Protein AF-A0A438CBT7-F1 (afdb_monomer)

Sequence (106 aa):
MPSNFAIGDVLGQRECGKPYVIYYASKTLNEVQRNYTTIEKELLAIVFAINKFRAYLVGSFIVVFTDHSALKYLLTKQDAKARLIRWILLVQEFNLQIKDKKEWRM

Mean predicted aligned error: 7.24 Å

Organism: Vitis vinifera (NCBI:txid29760)

pLDDT: mean 78.65, std 9.49, range [38.59, 88.5]

Structure (mmCIF, N/CA/C/O backbone):
data_AF-A0A438CBT7-F1
#
_entry.id   AF-A0A438CBT7-F1
#
loop_
_atom_site.group_PDB
_atom_site.id
_atom_site.type_symbol
_atom_site.label_atom_id
_atom_site.label_alt_id
_atom_site.label_comp_id
_atom_site.label_asym_id
_atom_site.label_entity_id
_atom_site.label_seq_id
_atom_site.pdbx_PDB_ins_code
_atom_site.Cartn_x
_atom_site.Cartn_y
_atom_site.Cartn_z
_atom_site.occupancy
_atom_site.B_iso_or_equiv
_atom_site.auth_seq_id
_atom_site.auth_comp_id
_atom_site.auth_asym_id
_atom_site.auth_atom_id
_atom_site.pdbx_PDB_model_num
ATOM 1 N N . MET A 1 1 ? 9.142 -10.007 3.584 1.00 38.59 1 MET A N 1
ATOM 2 C CA . MET A 1 1 ? 9.684 -9.758 2.229 1.00 38.59 1 MET A CA 1
ATOM 3 C C . MET A 1 1 ? 8.615 -10.064 1.194 1.00 38.59 1 MET A C 1
ATOM 5 O O . MET A 1 1 ? 8.049 -11.153 1.267 1.00 38.59 1 MET A O 1
ATOM 9 N N . PRO A 1 2 ? 8.302 -9.135 0.276 1.00 51.75 2 PRO A N 1
ATOM 10 C CA . PRO A 1 2 ? 7.390 -9.414 -0.830 1.00 51.75 2 PRO A CA 1
ATOM 11 C C . PRO A 1 2 ? 7.957 -10.543 -1.700 1.00 51.75 2 PRO A C 1
ATOM 13 O O . PRO A 1 2 ? 9.158 -10.585 -1.968 1.00 51.75 2 PRO A O 1
ATOM 16 N N . SER A 1 3 ? 7.104 -11.477 -2.123 1.00 60.16 3 SER A N 1
ATOM 17 C CA . SER A 1 3 ? 7.520 -12.524 -3.058 1.00 60.16 3 SER A CA 1
ATOM 18 C C . SER A 1 3 ? 7.816 -11.905 -4.430 1.00 60.16 3 SER A C 1
ATOM 20 O O . SER A 1 3 ? 7.172 -10.936 -4.832 1.00 60.16 3 SER A O 1
ATOM 22 N N . ASN A 1 4 ? 8.765 -12.466 -5.186 1.00 64.25 4 ASN A N 1
ATOM 23 C CA . ASN A 1 4 ? 9.132 -11.935 -6.508 1.00 64.25 4 ASN A CA 1
ATOM 24 C C . ASN A 1 4 ? 8.009 -12.025 -7.558 1.00 64.25 4 ASN A C 1
ATOM 26 O O . ASN A 1 4 ? 8.132 -11.434 -8.629 1.00 64.25 4 ASN A O 1
ATOM 30 N N . PHE A 1 5 ? 6.923 -12.741 -7.258 1.00 65.00 5 PHE A N 1
ATOM 31 C CA . PHE A 1 5 ? 5.874 -13.079 -8.218 1.00 65.00 5 PHE A CA 1
ATOM 32 C C . PHE A 1 5 ? 4.513 -12.479 -7.878 1.00 65.00 5 PHE A C 1
ATOM 34 O O . PHE A 1 5 ? 3.740 -12.193 -8.791 1.00 65.00 5 PHE A O 1
ATOM 41 N N . ALA A 1 6 ? 4.216 -12.266 -6.597 1.00 75.31 6 ALA A N 1
ATOM 42 C CA . ALA A 1 6 ? 2.918 -11.782 -6.158 1.00 75.31 6 ALA A CA 1
ATOM 43 C C . ALA A 1 6 ? 3.018 -10.887 -4.921 1.00 75.31 6 ALA A C 1
ATOM 45 O O . ALA A 1 6 ? 3.871 -11.068 -4.046 1.00 75.31 6 ALA A O 1
ATOM 46 N N . ILE A 1 7 ? 2.089 -9.944 -4.856 1.00 80.81 7 ILE A N 1
ATOM 47 C CA . ILE A 1 7 ? 1.804 -9.120 -3.690 1.00 80.81 7 ILE A CA 1
ATOM 48 C C . ILE A 1 7 ? 0.529 -9.658 -3.042 1.00 80.81 7 ILE A C 1
ATOM 50 O O . ILE A 1 7 ? -0.417 -10.026 -3.740 1.00 80.81 7 ILE A O 1
ATOM 54 N N . GLY A 1 8 ? 0.516 -9.709 -1.715 1.00 82.25 8 GLY A N 1
ATOM 55 C CA . GLY A 1 8 ? -0.658 -10.045 -0.923 1.00 82.25 8 GLY A CA 1
ATOM 56 C C . GLY A 1 8 ? -0.896 -8.972 0.128 1.00 82.25 8 GLY A C 1
ATOM 57 O O . GLY A 1 8 ? 0.044 -8.569 0.808 1.00 82.25 8 GLY A O 1
ATOM 58 N N . ASP A 1 9 ? -2.150 -8.567 0.261 1.00 80.62 9 ASP A N 1
ATOM 59 C CA . ASP A 1 9 ? -2.635 -7.579 1.209 1.00 80.62 9 ASP A CA 1
ATOM 60 C C . ASP A 1 9 ? -3.793 -8.168 2.015 1.00 80.62 9 ASP A C 1
ATOM 62 O O . ASP A 1 9 ? -4.584 -8.983 1.532 1.00 80.62 9 ASP A O 1
ATOM 66 N N . VAL A 1 10 ? -3.898 -7.743 3.269 1.00 81.75 10 VAL A N 1
ATOM 67 C CA . VAL A 1 10 ? -4.962 -8.170 4.175 1.00 81.75 10 VAL A CA 1
ATOM 68 C C . VAL A 1 10 ? -5.620 -6.929 4.742 1.00 81.75 10 VAL A C 1
ATOM 70 O O . VAL A 1 10 ? -4.954 -6.104 5.364 1.00 81.75 10 VAL A O 1
ATOM 73 N N . LEU A 1 11 ? -6.926 -6.804 4.532 1.00 81.38 11 LEU A N 1
ATOM 74 C CA . LEU A 1 11 ? -7.742 -5.812 5.208 1.00 81.38 11 LEU A CA 1
ATOM 75 C C . LEU A 1 11 ? -8.244 -6.418 6.513 1.00 81.38 11 LEU A C 1
ATOM 77 O O . LEU A 1 11 ? -8.917 -7.449 6.509 1.00 81.38 11 LEU A O 1
ATOM 81 N N . GLY A 1 12 ? -7.934 -5.762 7.623 1.00 82.56 12 GLY A N 1
ATOM 82 C CA . GLY A 1 12 ? -8.442 -6.135 8.931 1.00 82.56 12 GLY A CA 1
ATOM 83 C C . GLY A 1 12 ? -8.881 -4.919 9.727 1.00 82.56 12 GLY A C 1
ATOM 84 O O . GLY A 1 12 ? -8.400 -3.809 9.507 1.00 82.56 12 GLY A O 1
ATOM 85 N N . GLN A 1 13 ? -9.782 -5.152 10.669 1.00 81.06 13 GLN A N 1
ATOM 86 C CA . GLN A 1 13 ? -10.246 -4.179 11.644 1.00 81.06 13 GLN A CA 1
ATOM 87 C C . GLN A 1 13 ? -9.856 -4.667 13.037 1.00 81.06 13 GLN A C 1
ATOM 89 O O . GLN A 1 13 ? -9.850 -5.866 13.314 1.00 81.06 13 GLN A O 1
ATOM 94 N N . ARG A 1 14 ? -9.495 -3.741 13.926 1.00 75.31 14 ARG A N 1
ATOM 95 C CA . ARG A 1 14 ? -9.308 -4.055 15.344 1.00 75.31 14 ARG A CA 1
ATOM 96 C C . ARG A 1 14 ? -10.589 -3.692 16.084 1.00 75.31 14 ARG A C 1
ATOM 98 O O . ARG A 1 14 ? -10.883 -2.512 16.240 1.00 75.31 14 ARG A O 1
ATOM 105 N N . GLU A 1 15 ? -11.314 -4.698 16.558 1.00 73.31 15 GLU A N 1
ATOM 106 C CA . GLU A 1 15 ? -12.433 -4.523 17.489 1.00 73.31 15 GLU A CA 1
ATOM 107 C C . GLU A 1 15 ? -12.039 -5.105 18.850 1.00 73.31 15 GLU A C 1
ATOM 109 O O . GLU A 1 15 ? -11.523 -6.221 18.937 1.00 73.31 15 GLU A O 1
ATOM 114 N N . CYS A 1 16 ? -12.211 -4.323 19.923 1.00 69.44 16 CYS A N 1
ATOM 115 C CA . CYS A 1 16 ? -11.841 -4.707 21.295 1.00 69.44 16 CYS A CA 1
ATOM 116 C C . CYS A 1 16 ? -10.399 -5.248 21.440 1.00 69.44 16 CYS A C 1
ATOM 118 O O . CYS A 1 16 ? -10.154 -6.211 22.164 1.00 69.44 16 CYS A O 1
ATOM 120 N N . GLY A 1 17 ? -9.436 -4.651 20.727 1.00 70.44 17 GLY A N 1
ATOM 121 C CA . GLY A 1 17 ? -8.018 -5.032 20.795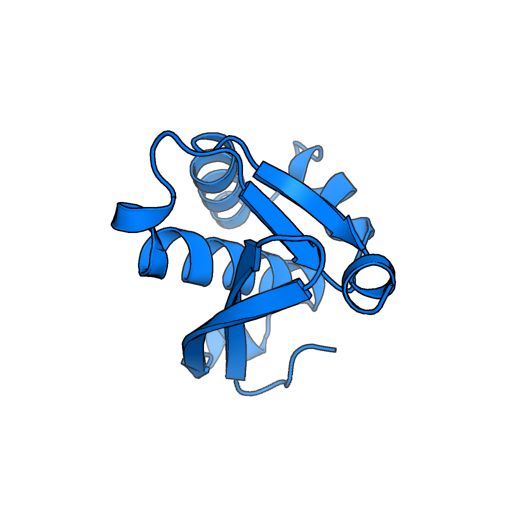 1.00 70.44 17 GLY A CA 1
ATOM 122 C C . GLY A 1 17 ? -7.651 -6.320 20.050 1.00 70.44 17 GLY A C 1
ATOM 123 O O . GLY A 1 17 ? -6.470 -6.643 19.964 1.00 70.44 17 GLY A O 1
ATOM 124 N N . LYS A 1 18 ? -8.622 -7.030 19.459 1.00 74.50 18 LYS A N 1
ATOM 125 C CA . LYS A 1 18 ? -8.371 -8.237 18.664 1.00 74.50 18 LYS A CA 1
ATOM 126 C C . LYS A 1 18 ? -8.385 -7.908 17.168 1.00 74.50 18 LYS A C 1
ATOM 128 O O . LYS A 1 18 ? -9.298 -7.220 16.706 1.00 74.50 18 LYS A O 1
ATOM 133 N N . PRO A 1 19 ? -7.388 -8.369 16.397 1.00 74.94 19 PRO A N 1
ATOM 134 C CA . PRO A 1 19 ? -7.391 -8.201 14.953 1.00 74.94 19 PRO A CA 1
ATOM 135 C C . PRO A 1 19 ? -8.387 -9.171 14.303 1.00 74.94 19 PRO A C 1
ATOM 137 O O . PRO A 1 19 ? -8.216 -10.386 14.383 1.00 74.94 19 PRO A O 1
ATOM 140 N N . TYR A 1 20 ? -9.391 -8.631 13.617 1.00 79.00 20 TYR A N 1
ATOM 141 C CA . TYR A 1 20 ? -10.296 -9.382 12.752 1.00 79.00 20 TYR A CA 1
ATOM 142 C C . TYR A 1 20 ? -9.945 -9.119 11.298 1.00 79.00 20 TYR A C 1
ATOM 144 O O . TYR A 1 20 ? -9.863 -7.972 10.862 1.00 79.00 20 TYR A O 1
ATOM 152 N N . VAL A 1 21 ? -9.723 -10.187 10.537 1.00 80.62 21 VAL A N 1
ATOM 153 C CA . VAL A 1 21 ? -9.499 -10.072 9.098 1.00 80.62 21 VAL A CA 1
ATOM 154 C C . VAL A 1 21 ? -10.845 -9.998 8.396 1.00 80.62 21 VAL A C 1
ATOM 156 O O . VAL A 1 21 ? -11.684 -10.876 8.564 1.00 80.62 21 VAL A O 1
ATOM 159 N N . ILE A 1 22 ? -11.027 -8.952 7.597 1.00 81.38 22 ILE A N 1
ATOM 160 C CA . ILE A 1 22 ? -12.233 -8.717 6.804 1.00 81.38 22 ILE A CA 1
ATOM 161 C C . ILE A 1 22 ? -12.046 -9.286 5.399 1.00 81.38 22 ILE A C 1
ATOM 163 O O . ILE A 1 22 ? -12.958 -9.899 4.850 1.00 81.38 22 ILE A O 1
ATOM 167 N N . TYR A 1 23 ? -10.870 -9.085 4.794 1.00 79.56 23 TYR A N 1
ATOM 168 C CA . TYR A 1 23 ? -10.653 -9.470 3.404 1.00 79.56 23 TYR A CA 1
ATOM 169 C C . TYR A 1 23 ? -9.187 -9.764 3.085 1.00 79.56 23 TYR A C 1
ATOM 171 O O . TYR A 1 23 ? -8.285 -9.064 3.542 1.00 79.56 23 TYR A O 1
ATOM 179 N N . TYR A 1 24 ? -8.960 -10.755 2.224 1.00 81.50 24 TYR A N 1
ATOM 180 C CA . TYR A 1 24 ? -7.654 -11.060 1.645 1.00 81.50 24 TYR A CA 1
ATOM 181 C C . TYR A 1 24 ? -7.639 -10.640 0.178 1.00 81.50 24 TYR A C 1
ATOM 183 O O . TYR A 1 24 ? -8.490 -11.060 -0.603 1.00 81.50 24 TYR A O 1
ATOM 191 N N . ALA A 1 25 ? -6.661 -9.832 -0.214 1.00 78.25 25 ALA A N 1
ATOM 192 C CA . ALA A 1 25 ? -6.429 -9.471 -1.603 1.00 78.25 25 ALA A CA 1
ATOM 193 C C . ALA A 1 25 ? -5.033 -9.925 -2.023 1.00 78.25 25 ALA A C 1
ATOM 195 O O . ALA A 1 25 ? -4.074 -9.831 -1.268 1.00 78.25 25 ALA A O 1
ATOM 196 N N . SER A 1 26 ? -4.895 -10.409 -3.249 1.00 83.00 26 SER A N 1
ATOM 197 C CA . SER A 1 26 ? -3.586 -10.685 -3.826 1.00 83.00 26 SER A CA 1
ATOM 198 C C . SER A 1 26 ? -3.564 -10.291 -5.292 1.00 83.00 26 SER A C 1
ATOM 200 O O . SER A 1 26 ? -4.599 -10.213 -5.961 1.00 83.00 26 SER A O 1
ATOM 202 N N . LYS A 1 27 ? -2.368 -9.984 -5.783 1.00 82.25 27 LYS A N 1
ATOM 203 C CA . LYS A 1 27 ? -2.127 -9.631 -7.173 1.00 82.25 27 LYS A CA 1
ATOM 204 C C . LYS A 1 27 ? -0.797 -10.190 -7.641 1.00 82.25 27 LYS A C 1
ATOM 206 O O . LYS A 1 27 ? 0.244 -9.952 -7.032 1.00 82.25 27 LYS A O 1
ATOM 211 N N . THR A 1 28 ? -0.833 -10.874 -8.777 1.00 85.38 28 THR A N 1
ATOM 212 C CA . THR A 1 28 ? 0.371 -11.310 -9.484 1.00 85.38 28 THR A CA 1
ATOM 213 C C . THR A 1 28 ? 1.039 -10.113 -10.157 1.00 85.38 28 THR A C 1
ATOM 215 O O . THR A 1 28 ? 0.375 -9.272 -10.764 1.00 85.38 28 THR A O 1
ATOM 218 N N . LEU A 1 29 ? 2.363 -10.031 -10.040 1.00 84.94 29 LEU A N 1
ATOM 219 C CA . LEU A 1 29 ? 3.173 -8.977 -10.638 1.00 84.94 29 LEU A CA 1
ATOM 220 C C . LEU A 1 29 ? 3.444 -9.266 -12.116 1.00 84.94 29 LEU A C 1
ATOM 222 O O . LEU A 1 29 ? 3.911 -10.356 -12.472 1.00 84.94 29 LEU A O 1
ATOM 226 N N . ASN A 1 30 ? 3.223 -8.254 -12.957 1.00 85.31 30 ASN A N 1
ATOM 227 C CA . ASN A 1 30 ? 3.608 -8.279 -14.370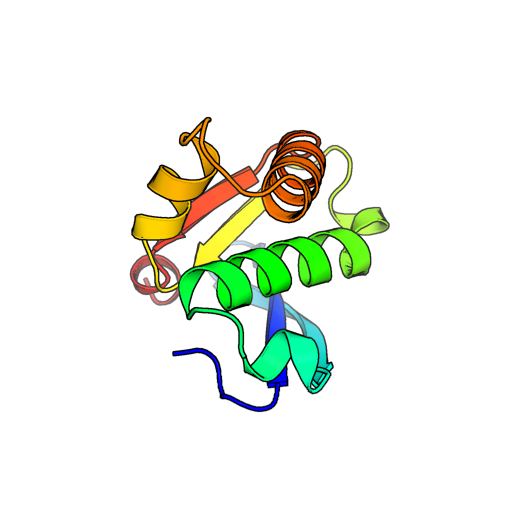 1.00 85.31 30 ASN A CA 1
ATOM 228 C C . ASN A 1 30 ? 5.139 -8.233 -14.505 1.00 85.31 30 ASN A C 1
ATOM 230 O O . ASN A 1 30 ? 5.814 -7.734 -13.607 1.00 85.31 30 ASN A O 1
ATOM 234 N N . GLU A 1 31 ? 5.700 -8.676 -15.633 1.00 83.75 31 GLU A N 1
ATOM 235 C CA . GLU A 1 31 ? 7.160 -8.754 -15.854 1.00 83.75 31 GLU A CA 1
ATOM 236 C C . GLU A 1 31 ? 7.902 -7.452 -15.523 1.00 83.75 31 GLU A C 1
ATOM 238 O O . GLU A 1 31 ? 8.884 -7.457 -14.783 1.00 83.75 31 GLU A O 1
ATOM 243 N N . VAL A 1 32 ? 7.363 -6.310 -15.958 1.00 84.25 32 VAL A N 1
ATOM 244 C CA . VAL A 1 32 ? 7.926 -4.984 -15.652 1.00 84.25 32 VAL A CA 1
ATOM 245 C C . VAL A 1 32 ? 7.943 -4.705 -14.145 1.00 84.25 32 VAL A C 1
ATOM 247 O O . VAL A 1 32 ? 8.888 -4.111 -13.636 1.00 84.25 32 VAL A O 1
ATOM 250 N N . GLN A 1 33 ? 6.913 -5.146 -13.420 1.00 82.00 33 GLN A N 1
ATOM 251 C CA . GLN A 1 33 ? 6.792 -4.942 -11.975 1.00 82.00 33 GLN A CA 1
ATOM 252 C C . GLN A 1 33 ? 7.659 -5.921 -11.175 1.00 82.00 33 GLN A C 1
ATOM 254 O O . GLN A 1 33 ? 8.069 -5.612 -10.058 1.00 82.00 33 GLN A O 1
ATOM 259 N N . ARG A 1 34 ? 7.985 -7.090 -11.740 1.00 83.62 34 ARG A N 1
ATOM 260 C CA . ARG A 1 34 ? 8.934 -8.032 -11.128 1.00 83.62 34 ARG A CA 1
ATOM 261 C C . ARG A 1 34 ? 10.343 -7.449 -11.058 1.00 83.62 34 ARG A C 1
ATOM 263 O O . ARG A 1 34 ? 11.046 -7.717 -10.086 1.00 83.62 34 ARG A O 1
ATOM 270 N N . ASN A 1 35 ? 10.700 -6.591 -12.012 1.00 85.44 35 ASN A N 1
ATOM 271 C CA . ASN A 1 35 ? 11.984 -5.887 -12.058 1.00 85.44 35 ASN A CA 1
ATOM 272 C C . ASN A 1 35 ? 12.056 -4.657 -11.136 1.00 85.44 35 ASN A C 1
ATOM 274 O O . ASN A 1 35 ? 13.085 -3.989 -11.084 1.00 85.44 35 ASN A O 1
ATOM 278 N N . TYR A 1 36 ? 10.981 -4.334 -10.412 1.00 83.88 36 TYR A N 1
ATOM 279 C CA . TYR A 1 36 ? 10.999 -3.244 -9.441 1.00 83.88 36 TYR A CA 1
ATOM 280 C C . TYR A 1 36 ? 11.848 -3.584 -8.220 1.00 83.88 36 TYR A C 1
ATOM 282 O O . TYR A 1 36 ? 11.938 -4.739 -7.785 1.00 83.88 36 TYR A O 1
ATOM 290 N N . THR A 1 37 ? 12.425 -2.538 -7.636 1.00 83.94 37 THR A N 1
ATOM 291 C CA . THR A 1 37 ? 13.112 -2.624 -6.346 1.00 83.94 37 THR A CA 1
ATOM 292 C C . THR A 1 37 ? 12.134 -3.024 -5.238 1.00 83.94 37 THR A C 1
ATOM 294 O O . THR A 1 37 ? 10.920 -2.853 -5.364 1.00 83.94 37 THR A O 1
ATOM 297 N N . THR A 1 38 ? 12.647 -3.548 -4.125 1.00 81.06 38 THR A N 1
ATOM 298 C CA . THR A 1 38 ? 11.815 -3.981 -2.987 1.00 81.06 38 THR A CA 1
ATOM 299 C C . THR A 1 38 ? 10.893 -2.864 -2.485 1.00 81.06 38 THR A C 1
ATOM 301 O O . THR A 1 38 ? 9.714 -3.113 -2.253 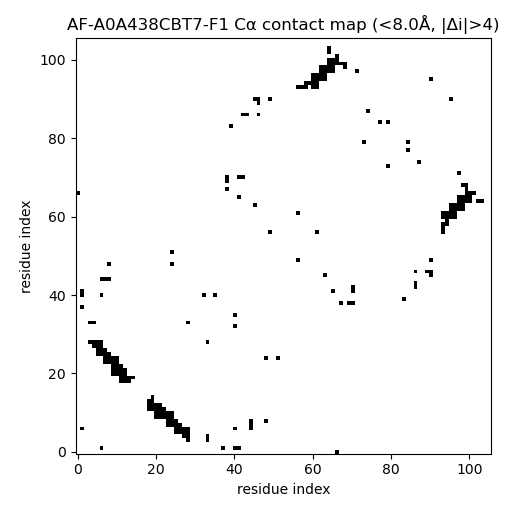1.00 81.06 38 THR A O 1
ATOM 304 N N . ILE A 1 39 ? 11.390 -1.623 -2.428 1.00 81.00 39 ILE A N 1
ATOM 305 C CA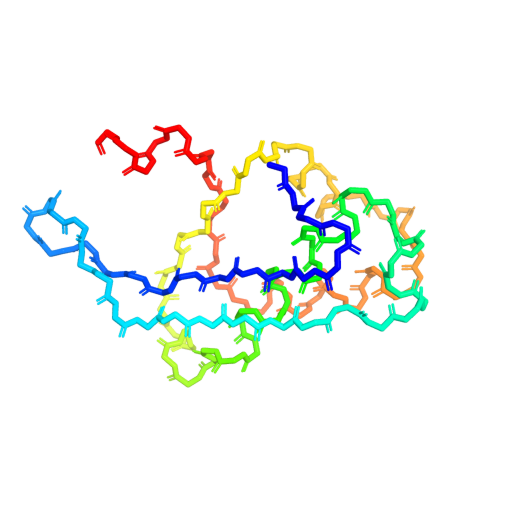 . ILE A 1 39 ? 10.616 -0.456 -1.975 1.00 81.00 39 ILE A CA 1
ATOM 306 C C . ILE A 1 39 ? 9.520 -0.084 -2.988 1.00 81.00 39 ILE A C 1
ATOM 308 O O . ILE A 1 39 ? 8.385 0.197 -2.610 1.00 81.00 39 ILE A O 1
ATOM 312 N N . GLU A 1 40 ? 9.822 -0.117 -4.291 1.00 83.69 40 GLU A N 1
ATOM 313 C CA . GLU A 1 40 ? 8.825 0.119 -5.349 1.00 83.69 40 GLU A CA 1
ATOM 314 C C . GLU A 1 40 ? 7.714 -0.946 -5.332 1.00 83.69 40 GLU A C 1
ATOM 316 O O . GLU A 1 40 ? 6.549 -0.621 -5.565 1.00 83.69 40 GLU A O 1
ATOM 321 N N . LYS A 1 41 ? 8.052 -2.210 -5.038 1.00 84.81 41 LYS A N 1
ATOM 322 C CA . LYS A 1 41 ? 7.076 -3.304 -4.899 1.00 84.81 41 LYS A CA 1
ATOM 323 C C . LYS A 1 41 ? 6.165 -3.111 -3.691 1.00 84.81 41 LYS A C 1
ATOM 325 O O . LYS A 1 41 ? 4.967 -3.350 -3.796 1.00 84.81 41 LYS A O 1
ATOM 330 N N . GLU A 1 42 ? 6.701 -2.661 -2.566 1.00 83.06 42 GLU A N 1
ATOM 331 C CA . GLU A 1 42 ? 5.899 -2.378 -1.373 1.00 83.06 42 GLU A CA 1
ATOM 332 C C . GLU A 1 42 ? 4.986 -1.167 -1.566 1.00 83.06 42 GLU A C 1
ATOM 334 O O . GLU A 1 42 ? 3.818 -1.218 -1.192 1.00 83.06 42 GLU A O 1
ATOM 339 N N . LEU A 1 43 ? 5.460 -0.101 -2.219 1.00 84.88 43 LEU A N 1
ATOM 340 C CA . LEU A 1 43 ? 4.587 1.025 -2.554 1.00 84.88 43 LEU A CA 1
ATOM 341 C C . LEU A 1 43 ? 3.478 0.591 -3.519 1.00 84.88 43 LEU A C 1
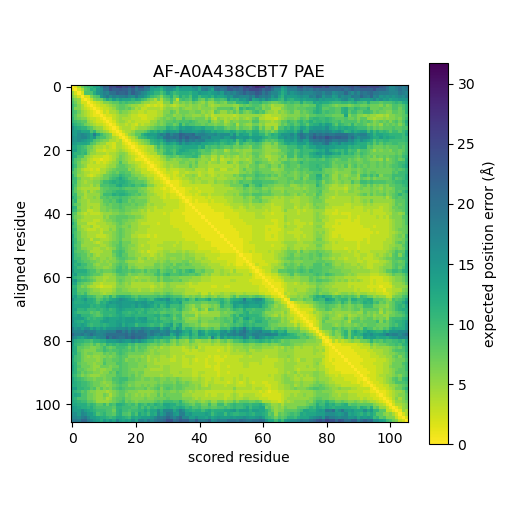ATOM 343 O O . LEU A 1 43 ? 2.323 0.975 -3.348 1.00 84.88 43 LEU A O 1
ATOM 347 N N . LEU A 1 44 ? 3.806 -0.248 -4.504 1.00 87.31 44 LEU A N 1
ATOM 348 C CA . LEU A 1 44 ? 2.814 -0.832 -5.402 1.00 87.31 44 LEU A CA 1
ATOM 349 C C . LEU A 1 44 ? 1.770 -1.665 -4.641 1.00 87.31 44 LEU A C 1
ATOM 351 O O . LEU A 1 44 ? 0.600 -1.627 -5.020 1.00 87.31 44 LEU A O 1
ATOM 355 N N . ALA A 1 45 ? 2.168 -2.378 -3.583 1.00 85.81 45 ALA A N 1
ATOM 356 C CA . ALA A 1 45 ? 1.244 -3.110 -2.718 1.00 85.81 45 ALA A CA 1
ATOM 357 C C . ALA A 1 45 ? 0.246 -2.171 -2.044 1.00 85.81 45 ALA A C 1
ATOM 359 O O . ALA A 1 45 ? -0.960 -2.342 -2.178 1.00 85.81 45 ALA A O 1
ATOM 360 N N . ILE A 1 46 ? 0.742 -1.094 -1.434 1.00 85.50 46 ILE A N 1
ATOM 361 C CA . ILE A 1 46 ? -0.100 -0.095 -0.769 1.00 85.50 46 ILE A CA 1
ATOM 362 C C . ILE A 1 46 ? -1.073 0.546 -1.762 1.00 85.50 46 ILE A C 1
ATOM 364 O O . ILE A 1 46 ? -2.270 0.626 -1.496 1.00 85.50 46 ILE A O 1
ATOM 368 N N . VAL A 1 47 ? -0.589 0.952 -2.937 1.00 88.50 47 VAL A N 1
ATOM 369 C CA . VAL A 1 47 ? -1.435 1.525 -3.996 1.00 88.50 47 VAL A CA 1
ATOM 370 C C . VAL A 1 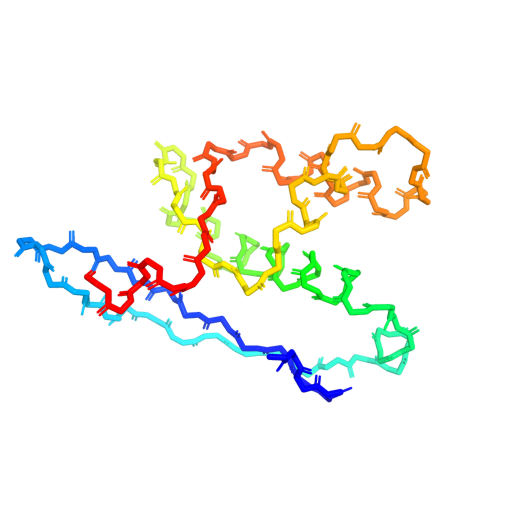47 ? -2.485 0.520 -4.471 1.00 88.50 47 VAL A C 1
ATOM 372 O O . VAL A 1 47 ? -3.622 0.902 -4.758 1.00 88.50 47 VAL A O 1
ATOM 375 N N . PHE A 1 48 ? -2.129 -0.761 -4.575 1.00 88.06 48 PHE A N 1
ATOM 376 C CA . PHE A 1 48 ? -3.067 -1.812 -4.949 1.00 88.06 48 PHE A CA 1
ATOM 377 C C . PHE A 1 48 ? -4.145 -2.009 -3.877 1.00 88.06 48 PHE A C 1
ATOM 379 O O . PHE A 1 48 ? -5.328 -1.977 -4.218 1.00 88.06 48 PHE A O 1
ATOM 386 N N . ALA A 1 49 ? -3.759 -2.126 -2.605 1.00 86.69 49 ALA A N 1
ATOM 387 C CA . ALA A 1 49 ? -4.677 -2.251 -1.479 1.00 86.69 49 ALA A CA 1
ATOM 388 C C . ALA A 1 49 ? -5.629 -1.052 -1.385 1.00 86.69 49 ALA A C 1
ATOM 390 O O . ALA A 1 49 ? -6.843 -1.234 -1.328 1.00 86.69 49 ALA A O 1
ATOM 391 N N . ILE A 1 50 ? -5.105 0.175 -1.453 1.00 86.38 50 ILE A N 1
ATOM 392 C CA . ILE A 1 50 ? -5.912 1.400 -1.380 1.00 86.38 50 ILE A CA 1
ATOM 393 C C . ILE A 1 50 ? -6.936 1.450 -2.512 1.00 86.38 50 ILE A C 1
ATOM 395 O O . ILE A 1 50 ? -8.109 1.705 -2.264 1.00 86.38 50 ILE A O 1
ATOM 399 N N . ASN A 1 51 ? -6.529 1.153 -3.749 1.00 87.88 51 ASN A N 1
ATOM 400 C CA . ASN A 1 51 ? -7.469 1.126 -4.869 1.00 87.88 51 ASN A CA 1
ATOM 401 C C . ASN A 1 51 ? -8.513 0.013 -4.721 1.00 87.88 51 ASN A C 1
ATOM 403 O O . ASN A 1 51 ? -9.683 0.227 -5.030 1.00 87.88 51 ASN A O 1
ATOM 407 N N . LYS A 1 52 ? -8.110 -1.166 -4.234 1.00 87.56 52 LYS A N 1
ATOM 408 C CA . LYS A 1 52 ? -9.007 -2.313 -4.046 1.00 87.56 52 LYS A CA 1
ATOM 409 C C . LYS A 1 52 ? -10.047 -2.050 -2.959 1.00 87.56 52 LYS A C 1
ATOM 411 O O . LYS A 1 52 ? -11.207 -2.413 -3.131 1.00 87.56 52 LYS A O 1
ATOM 416 N N . PHE A 1 53 ? -9.638 -1.410 -1.868 1.00 84.25 53 PHE A N 1
ATOM 417 C CA . PHE A 1 53 ? -10.472 -1.143 -0.700 1.00 84.25 53 PHE A CA 1
ATOM 418 C C . PHE A 1 53 ? -10.984 0.298 -0.642 1.00 84.25 53 PHE A C 1
ATOM 420 O O . PHE A 1 53 ? -11.537 0.700 0.375 1.00 84.25 53 PHE A O 1
ATOM 427 N N . ARG A 1 54 ? -10.861 1.074 -1.727 1.00 85.19 54 ARG A N 1
ATOM 428 C CA . ARG A 1 54 ? -11.192 2.507 -1.760 1.00 85.19 54 ARG A CA 1
ATOM 429 C C . ARG A 1 54 ? -12.566 2.814 -1.165 1.00 85.19 54 ARG A C 1
ATOM 431 O O . ARG A 1 54 ? -12.677 3.722 -0.355 1.00 85.19 54 ARG A O 1
ATOM 438 N N . ALA A 1 55 ? -13.583 2.020 -1.499 1.00 86.12 55 ALA A N 1
ATOM 439 C CA . ALA A 1 55 ? -14.943 2.197 -0.983 1.00 86.12 55 ALA A CA 1
ATOM 440 C C . ALA A 1 55 ? -15.056 2.081 0.553 1.00 86.12 55 ALA A C 1
ATOM 442 O O . ALA A 1 55 ? -15.923 2.716 1.138 1.00 86.12 55 ALA A O 1
ATOM 443 N N . TYR A 1 56 ? -14.177 1.306 1.195 1.00 81.75 56 TYR A N 1
ATOM 444 C CA . TYR A 1 56 ? -14.122 1.137 2.653 1.00 81.75 56 TYR A CA 1
ATOM 445 C C . TYR A 1 56 ? -13.203 2.156 3.337 1.00 81.75 56 TYR A C 1
ATOM 447 O O . TYR A 1 56 ? -13.357 2.441 4.519 1.00 81.75 56 TYR A O 1
ATOM 455 N N . LEU A 1 57 ? -12.211 2.666 2.606 1.00 83.62 57 LEU A N 1
ATOM 456 C CA . LEU A 1 57 ? -11.126 3.481 3.149 1.00 83.62 57 LEU A CA 1
ATOM 457 C C . LEU A 1 57 ? -11.397 4.990 3.066 1.00 83.62 57 LEU A C 1
ATOM 459 O O . LEU A 1 57 ? -10.869 5.753 3.874 1.00 83.62 57 LEU A O 1
ATOM 463 N N . VAL A 1 58 ? -12.202 5.438 2.098 1.00 85.75 58 VAL A N 1
ATOM 464 C CA . VAL A 1 58 ? -12.527 6.864 1.930 1.00 85.75 58 VAL A CA 1
ATOM 465 C C . VAL A 1 58 ? -13.221 7.398 3.188 1.00 85.75 58 VAL A C 1
ATOM 467 O O . VAL A 1 58 ? -14.212 6.842 3.648 1.00 85.75 58 VAL A O 1
ATOM 470 N N . GLY A 1 59 ? -12.689 8.491 3.742 1.00 83.38 59 GLY A N 1
ATOM 471 C CA . GLY A 1 59 ? -13.235 9.154 4.933 1.00 83.38 59 GLY A CA 1
ATOM 472 C C . GLY A 1 59 ? -12.846 8.522 6.274 1.00 83.38 59 GLY A C 1
ATOM 473 O O . GLY A 1 59 ? -13.203 9.070 7.313 1.00 83.38 59 GLY A O 1
ATOM 474 N N . SER A 1 60 ? -12.092 7.419 6.273 1.00 85.81 60 SER A N 1
ATOM 475 C CA . SER A 1 60 ? -11.642 6.738 7.493 1.00 85.81 60 SER A CA 1
ATOM 476 C C . SER A 1 60 ? -10.151 6.958 7.761 1.00 85.81 60 SER A C 1
ATOM 478 O O . SER A 1 60 ? -9.371 7.215 6.844 1.00 85.81 60 SER A O 1
ATOM 480 N N . PHE A 1 61 ? -9.740 6.831 9.026 1.00 85.50 61 PHE A N 1
ATOM 481 C CA . PHE A 1 61 ? -8.326 6.772 9.399 1.00 85.50 61 PHE A CA 1
ATOM 482 C C . PHE A 1 61 ? -7.798 5.349 9.219 1.00 85.50 61 PHE A C 1
ATOM 484 O O . PHE A 1 61 ? -8.374 4.393 9.740 1.00 85.50 61 PHE A O 1
ATOM 491 N N . ILE A 1 62 ? -6.698 5.207 8.485 1.00 86.06 62 ILE A N 1
ATOM 492 C CA . ILE A 1 62 ? -6.200 3.909 8.030 1.00 86.06 62 ILE A CA 1
ATOM 493 C C . ILE A 1 62 ? -4.819 3.678 8.617 1.00 86.06 62 ILE A C 1
ATOM 495 O O . ILE A 1 62 ? -3.947 4.539 8.556 1.00 86.06 62 ILE A O 1
ATOM 499 N N . VAL A 1 63 ? -4.580 2.478 9.130 1.00 85.50 63 VAL A N 1
ATOM 500 C CA . VAL A 1 63 ? -3.249 2.071 9.577 1.00 85.50 63 VAL A CA 1
ATOM 501 C C . VAL A 1 63 ? -2.719 1.015 8.622 1.00 85.50 63 VAL A C 1
ATOM 503 O O . VAL A 1 63 ? -3.286 -0.068 8.504 1.00 85.50 63 VAL A O 1
ATOM 506 N N . VAL A 1 64 ? -1.621 1.331 7.942 1.00 84.69 64 VAL A N 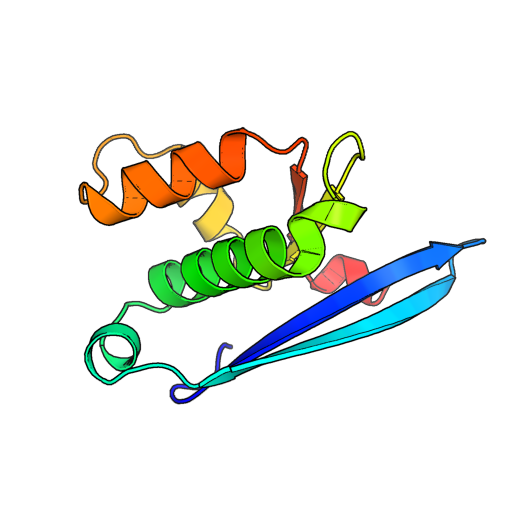1
ATOM 507 C CA . VAL A 1 64 ? -0.941 0.411 7.029 1.00 84.69 64 VAL A CA 1
ATOM 508 C C . VAL A 1 64 ? 0.261 -0.182 7.749 1.00 84.69 64 VAL A C 1
ATOM 510 O O . VAL A 1 64 ? 1.191 0.536 8.117 1.00 84.69 64 VAL A O 1
ATOM 513 N N . PHE A 1 65 ? 0.252 -1.500 7.929 1.00 83.25 65 PHE A N 1
ATOM 514 C CA . PHE A 1 65 ? 1.372 -2.239 8.502 1.00 83.25 65 PHE A CA 1
ATOM 515 C C . PHE A 1 65 ? 2.287 -2.745 7.387 1.00 83.25 65 PHE A C 1
ATOM 517 O O . PHE A 1 65 ? 1.877 -3.570 6.573 1.00 83.25 65 PHE A O 1
ATOM 524 N N . THR A 1 66 ? 3.530 -2.271 7.355 1.00 79.88 66 THR A N 1
ATOM 525 C CA . THR A 1 66 ? 4.545 -2.705 6.382 1.00 79.88 66 THR A CA 1
ATOM 526 C C . THR A 1 66 ? 5.835 -3.111 7.088 1.00 79.88 66 THR A C 1
ATOM 528 O O . THR A 1 66 ? 6.149 -2.610 8.165 1.00 79.88 66 THR A O 1
ATOM 531 N N . ASP A 1 67 ? 6.580 -4.036 6.482 1.00 70.94 67 ASP A N 1
ATOM 532 C CA . ASP A 1 67 ? 7.869 -4.529 6.991 1.00 70.94 67 ASP A CA 1
ATOM 533 C C . ASP A 1 67 ? 9.016 -3.519 6.771 1.00 70.94 67 ASP A C 1
ATOM 535 O O . ASP A 1 67 ? 10.148 -3.766 7.186 1.00 70.94 67 ASP A O 1
ATOM 539 N N . HIS A 1 68 ? 8.753 -2.395 6.097 1.00 70.19 68 HIS A N 1
ATOM 540 C CA . HIS A 1 68 ? 9.802 -1.519 5.589 1.00 70.19 68 HIS A CA 1
ATOM 541 C C . HIS A 1 68 ? 9.602 -0.057 5.990 1.00 70.19 68 HIS A C 1
ATOM 543 O O . HIS A 1 68 ? 8.856 0.713 5.378 1.00 70.19 68 HIS A O 1
ATOM 549 N N . SER A 1 69 ? 10.350 0.361 7.008 1.00 67.25 69 SER A N 1
ATOM 550 C CA . SER A 1 69 ? 10.393 1.749 7.474 1.00 67.25 69 SER A CA 1
ATOM 551 C C . SER A 1 69 ? 10.925 2.722 6.413 1.00 67.25 69 SER A C 1
ATOM 553 O O . SER A 1 69 ? 10.509 3.880 6.403 1.00 67.25 69 SER A O 1
ATOM 555 N N . ALA A 1 70 ? 11.759 2.264 5.465 1.00 66.12 70 ALA A N 1
ATOM 556 C CA . ALA A 1 70 ? 12.252 3.095 4.355 1.00 66.12 70 ALA A CA 1
ATOM 557 C C . ALA A 1 70 ? 11.136 3.607 3.423 1.00 66.12 70 ALA A C 1
ATOM 559 O O . ALA A 1 70 ? 11.330 4.599 2.723 1.00 66.12 70 ALA A O 1
ATOM 560 N N . LEU A 1 71 ? 9.941 3.005 3.456 1.00 74.56 71 LEU A N 1
ATOM 561 C CA . LEU A 1 71 ? 8.801 3.509 2.696 1.00 74.56 71 LEU A CA 1
ATOM 562 C C . LEU A 1 71 ? 8.320 4.871 3.221 1.00 74.56 71 LEU A C 1
ATOM 564 O O . LEU A 1 71 ? 7.916 5.717 2.427 1.00 74.56 71 LEU A O 1
ATOM 568 N N . LYS A 1 72 ? 8.465 5.137 4.530 1.00 74.06 72 LYS A N 1
ATOM 569 C CA . LYS A 1 72 ? 8.210 6.469 5.109 1.00 74.06 72 LYS A CA 1
ATOM 570 C C . LYS A 1 72 ? 9.105 7.531 4.469 1.00 74.06 72 LYS A C 1
ATOM 572 O O . LYS A 1 72 ? 8.628 8.606 4.128 1.00 74.06 72 LYS A O 1
ATOM 577 N N . TYR A 1 73 ? 10.376 7.196 4.248 1.00 70.81 73 TYR A N 1
ATOM 578 C CA . TYR A 1 73 ? 11.348 8.094 3.623 1.00 70.81 73 TYR A CA 1
ATOM 579 C C . TYR A 1 73 ? 11.090 8.284 2.123 1.00 70.81 73 TYR A C 1
ATOM 581 O O . TYR A 1 73 ? 11.325 9.367 1.587 1.00 70.81 73 TYR A O 1
ATOM 589 N N . LEU A 1 74 ? 10.576 7.257 1.438 1.00 73.44 74 LEU A N 1
ATOM 590 C CA . LEU A 1 74 ? 10.209 7.356 0.026 1.00 73.44 74 LEU A CA 1
ATOM 591 C C . LEU A 1 74 ? 9.040 8.332 -0.193 1.00 73.44 74 LEU A C 1
ATOM 593 O O . LEU A 1 74 ? 9.082 9.108 -1.141 1.00 73.44 74 LEU A O 1
ATOM 597 N N . LEU A 1 75 ? 8.039 8.341 0.696 1.00 69.50 75 LEU A N 1
ATOM 598 C CA . LEU A 1 75 ? 6.912 9.285 0.622 1.00 69.50 75 LEU A CA 1
ATOM 599 C C . LEU A 1 75 ? 7.341 10.752 0.793 1.00 69.50 75 LEU A C 1
ATOM 601 O O . LEU A 1 75 ? 6.652 11.646 0.311 1.00 69.50 75 LEU A O 1
ATOM 605 N N . THR A 1 76 ? 8.469 11.001 1.460 1.00 69.19 76 THR A N 1
ATOM 606 C CA . THR A 1 76 ? 9.014 12.351 1.681 1.00 69.19 76 THR A CA 1
ATOM 607 C C . THR A 1 76 ? 10.018 12.795 0.617 1.00 69.19 76 THR A C 1
ATOM 609 O O . THR A 1 76 ? 10.413 13.958 0.599 1.00 69.19 76 THR A O 1
ATOM 612 N N . LYS A 1 77 ? 10.474 11.892 -0.261 1.00 68.62 77 LYS A N 1
ATOM 613 C CA . LYS A 1 77 ? 11.537 12.193 -1.225 1.00 68.62 77 LYS A CA 1
ATOM 614 C C . LYS A 1 77 ? 10.959 12.796 -2.510 1.00 68.62 77 LYS A C 1
ATOM 616 O O . LYS A 1 77 ? 10.213 12.137 -3.226 1.00 68.62 77 LYS A O 1
ATOM 621 N N . GLN A 1 78 ? 11.360 14.030 -2.820 1.00 57.66 78 GLN A N 1
ATOM 622 C CA . GLN A 1 78 ? 10.904 14.784 -3.998 1.00 57.66 78 GLN A CA 1
ATOM 623 C C . GLN A 1 78 ? 11.541 14.300 -5.320 1.00 57.66 78 GLN A C 1
ATOM 625 O O . GLN A 1 78 ? 10.900 14.369 -6.366 1.00 57.66 78 GLN A O 1
ATOM 630 N N . ASP A 1 79 ? 12.745 13.711 -5.272 1.00 61.53 79 ASP A N 1
ATOM 631 C CA . ASP A 1 79 ? 13.475 13.173 -6.438 1.00 61.53 79 ASP A CA 1
ATOM 632 C C . ASP A 1 79 ? 13.075 11.733 -6.793 1.00 61.53 79 ASP A C 1
ATOM 634 O O . ASP A 1 79 ? 13.900 10.814 -6.864 1.00 61.53 79 ASP A O 1
ATOM 638 N N . ALA A 1 80 ? 11.778 11.503 -6.969 1.00 68.06 80 ALA A N 1
ATOM 639 C CA . ALA A 1 80 ? 11.255 10.207 -7.374 1.00 68.06 80 ALA A CA 1
ATOM 640 C C . ALA A 1 80 ? 10.894 10.210 -8.869 1.00 68.06 80 ALA A C 1
ATOM 642 O O . ALA A 1 80 ? 10.474 11.219 -9.432 1.00 68.06 80 ALA A O 1
ATOM 643 N N . LYS A 1 81 ? 11.021 9.057 -9.542 1.00 79.94 81 LYS A N 1
ATOM 644 C CA . LYS A 1 81 ? 10.545 8.892 -10.930 1.00 79.94 81 LYS A CA 1
ATOM 645 C C . LYS A 1 81 ? 9.081 9.348 -11.024 1.00 79.94 81 LYS A C 1
ATOM 647 O O . LYS A 1 81 ? 8.300 9.046 -10.126 1.00 79.94 81 LYS A O 1
ATOM 652 N N . ALA A 1 82 ? 8.661 9.949 -12.140 1.00 84.25 82 ALA A N 1
ATOM 653 C CA . ALA A 1 82 ? 7.290 10.463 -12.316 1.00 84.25 82 ALA A CA 1
ATOM 654 C C . ALA A 1 82 ? 6.176 9.448 -11.961 1.00 84.25 82 ALA A C 1
ATOM 656 O O . ALA A 1 82 ? 5.121 9.816 -11.448 1.00 84.25 82 ALA A O 1
ATOM 657 N N . ARG A 1 83 ? 6.421 8.147 -12.183 1.00 84.62 83 ARG A N 1
ATOM 658 C CA . ARG A 1 83 ? 5.524 7.055 -11.765 1.00 84.62 83 ARG A CA 1
ATOM 659 C C . ARG A 1 83 ? 5.334 6.989 -10.247 1.00 84.62 83 ARG A C 1
ATOM 661 O O . ARG A 1 83 ? 4.211 6.820 -9.791 1.00 84.62 83 ARG A O 1
ATOM 668 N N . LEU A 1 84 ? 6.422 7.113 -9.491 1.00 82.94 84 LEU A N 1
ATOM 669 C CA . LEU A 1 84 ? 6.407 7.085 -8.033 1.00 82.94 84 LEU A CA 1
ATOM 670 C C . LEU A 1 84 ? 5.704 8.316 -7.472 1.00 82.94 84 LEU A C 1
ATOM 672 O O . LEU A 1 84 ? 4.880 8.168 -6.582 1.00 82.94 84 LEU A O 1
ATOM 676 N N . ILE A 1 85 ? 5.941 9.496 -8.051 1.00 84.81 85 ILE A N 1
ATOM 677 C CA . ILE A 1 85 ? 5.242 10.727 -7.656 1.00 84.81 85 ILE A CA 1
ATOM 678 C C . ILE A 1 85 ? 3.722 10.549 -7.782 1.00 84.81 85 ILE A C 1
ATOM 680 O O . ILE A 1 85 ? 2.993 10.847 -6.843 1.00 84.81 85 ILE A O 1
ATOM 684 N N . ARG A 1 86 ? 3.230 9.980 -8.894 1.00 86.88 86 ARG A N 1
ATOM 685 C CA . ARG A 1 86 ? 1.790 9.693 -9.066 1.00 86.88 86 ARG A CA 1
ATOM 686 C C . ARG A 1 86 ? 1.234 8.762 -7.988 1.00 86.88 86 ARG A C 1
ATOM 688 O O . ARG A 1 86 ? 0.113 8.953 -7.534 1.00 86.88 86 ARG A O 1
ATOM 695 N N . TRP A 1 87 ? 1.998 7.748 -7.593 1.00 88.12 87 TRP A N 1
ATOM 696 C CA . TRP A 1 87 ? 1.597 6.830 -6.527 1.00 88.12 87 TRP A CA 1
ATOM 697 C C . TRP A 1 87 ? 1.6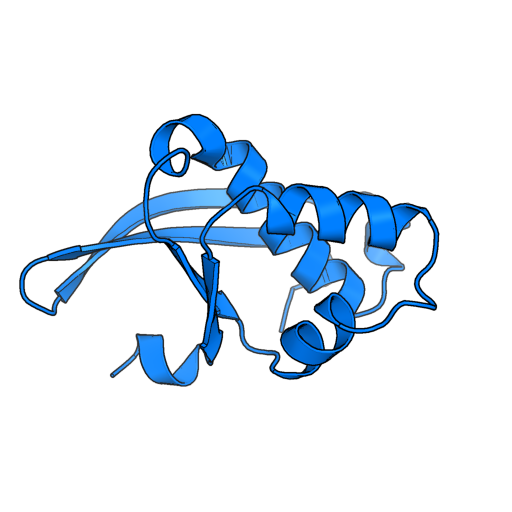04 7.502 -5.157 1.00 88.12 87 TRP A C 1
ATOM 699 O O . TRP A 1 87 ? 0.669 7.298 -4.393 1.00 88.12 87 TRP A O 1
ATOM 709 N N . ILE A 1 88 ? 2.610 8.330 -4.871 1.00 84.62 88 ILE A N 1
ATOM 710 C CA . ILE A 1 88 ? 2.697 9.110 -3.633 1.00 84.62 88 ILE A CA 1
ATOM 711 C C . ILE A 1 88 ? 1.492 10.047 -3.514 1.00 84.62 88 ILE A C 1
ATOM 713 O O . ILE A 1 88 ? 0.853 10.059 -2.469 1.00 84.62 88 ILE A O 1
ATOM 717 N N . LEU A 1 89 ? 1.135 10.762 -4.584 1.00 86.31 89 LEU A N 1
ATOM 718 C CA . LEU A 1 89 ? -0.035 11.647 -4.602 1.00 86.31 89 LEU A CA 1
ATOM 719 C C . LEU A 1 89 ? -1.337 10.886 -4.317 1.00 86.31 89 LEU A C 1
ATOM 721 O O . LEU A 1 89 ? -2.120 11.321 -3.483 1.00 86.31 89 LEU A O 1
ATOM 725 N N . LEU A 1 90 ? -1.535 9.719 -4.940 1.00 86.38 90 LEU A N 1
ATOM 726 C CA . LEU A 1 90 ? -2.716 8.880 -4.694 1.00 86.38 90 LEU A CA 1
ATOM 727 C C . LEU A 1 90 ? -2.783 8.425 -3.232 1.00 86.38 90 LEU A C 1
ATOM 729 O O . LEU A 1 90 ? -3.842 8.438 -2.621 1.00 86.38 90 LEU A O 1
ATOM 733 N N . VAL A 1 91 ? -1.643 8.037 -2.662 1.00 84.88 91 VAL A N 1
ATOM 734 C CA . VAL A 1 91 ? -1.531 7.626 -1.258 1.00 84.88 91 VAL A CA 1
ATOM 735 C C . VAL A 1 91 ? -1.815 8.816 -0.324 1.00 84.88 91 VAL A C 1
ATOM 737 O O . VAL A 1 91 ? -2.499 8.638 0.677 1.00 84.88 91 VAL A O 1
ATOM 740 N N . GLN A 1 92 ? -1.375 10.031 -0.669 1.00 84.12 92 GLN A N 1
ATOM 741 C CA . GLN A 1 92 ? -1.621 11.254 0.110 1.00 84.12 92 GLN A CA 1
ATOM 742 C C . GLN A 1 92 ? -3.094 11.688 0.165 1.00 84.12 92 GLN A C 1
ATOM 744 O O . GLN A 1 92 ? -3.461 12.413 1.086 1.00 84.12 92 GLN A O 1
ATOM 749 N N . GLU A 1 93 ? -3.947 11.242 -0.763 1.00 86.00 93 GLU A N 1
ATOM 750 C CA . GLU A 1 93 ? -5.396 11.507 -0.697 1.00 86.00 93 GLU A CA 1
ATOM 751 C C . GLU A 1 93 ? -6.066 10.851 0.522 1.00 86.00 93 GLU A C 1
ATOM 753 O O . GLU A 1 93 ? -7.157 11.252 0.927 1.00 86.00 93 GLU A O 1
ATOM 758 N N . PHE A 1 94 ? -5.434 9.832 1.109 1.00 84.81 94 PHE A N 1
ATOM 759 C CA . PHE A 1 94 ? -5.984 9.066 2.218 1.00 84.81 94 PHE A CA 1
ATOM 760 C C . PHE A 1 94 ? -5.307 9.438 3.535 1.00 84.81 94 PHE A C 1
ATOM 762 O O . PHE A 1 94 ? -4.090 9.609 3.612 1.00 84.81 94 PHE A O 1
ATOM 769 N N . ASN A 1 95 ? -6.095 9.480 4.611 1.00 85.00 95 ASN A N 1
ATOM 770 C CA . ASN A 1 95 ? -5.577 9.695 5.957 1.00 85.00 95 ASN A CA 1
ATOM 771 C C . ASN A 1 95 ? -4.985 8.390 6.513 1.00 85.00 95 ASN A C 1
ATOM 773 O O . ASN A 1 95 ? -5.628 7.671 7.282 1.00 85.00 95 ASN A O 1
ATOM 777 N N . LEU A 1 96 ? -3.778 8.053 6.051 1.00 85.06 96 LEU A N 1
ATOM 778 C CA . LEU A 1 96 ? -3.072 6.834 6.428 1.00 85.06 96 LEU A CA 1
ATOM 779 C C . LEU A 1 96 ? -1.873 7.085 7.334 1.00 85.06 96 LEU A C 1
ATOM 781 O O . LEU A 1 96 ? -1.108 8.034 7.171 1.00 85.06 96 LEU A O 1
ATOM 785 N N . GLN A 1 97 ? -1.666 6.150 8.252 1.00 85.31 97 GLN A N 1
ATOM 786 C CA . GLN A 1 97 ? -0.494 6.072 9.102 1.00 85.31 97 GLN A CA 1
ATOM 787 C C . GLN A 1 97 ? 0.251 4.770 8.832 1.00 85.31 97 GLN A C 1
ATOM 789 O O . GLN A 1 97 ? -0.302 3.677 8.947 1.00 85.31 97 GLN A O 1
ATOM 794 N N . ILE A 1 98 ? 1.538 4.885 8.509 1.00 82.62 98 ILE A N 1
ATOM 795 C CA . ILE A 1 98 ? 2.399 3.722 8.306 1.00 82.62 98 ILE A CA 1
ATOM 796 C C . ILE A 1 98 ? 2.997 3.289 9.644 1.00 82.62 98 ILE A C 1
ATOM 798 O O . ILE A 1 98 ? 3.712 4.056 10.302 1.00 82.62 98 ILE A O 1
ATOM 802 N N . LYS A 1 99 ? 2.750 2.033 10.008 1.00 83.94 99 LYS A N 1
ATOM 803 C CA . LYS A 1 99 ? 3.320 1.366 11.179 1.00 83.94 99 LYS A CA 1
ATOM 804 C C . LYS A 1 99 ? 4.146 0.156 10.763 1.00 83.94 99 LYS A C 1
ATOM 806 O O . LYS A 1 99 ? 3.951 -0.411 9.688 1.00 83.94 99 LYS A O 1
ATOM 811 N N . ASP A 1 100 ? 5.097 -0.204 11.612 1.00 78.69 100 ASP A N 1
ATOM 812 C CA . ASP A 1 100 ? 5.907 -1.398 11.397 1.00 78.69 100 ASP A CA 1
ATOM 813 C C . ASP A 1 100 ? 5.054 -2.641 11.681 1.00 78.69 100 ASP A C 1
ATOM 815 O O . ASP A 1 100 ? 4.297 -2.687 12.654 1.00 78.69 100 ASP A O 1
ATOM 819 N N . LYS A 1 101 ? 5.164 -3.669 10.838 1.00 73.06 101 LYS A N 1
ATOM 820 C CA . LYS A 1 101 ? 4.439 -4.933 11.007 1.00 73.06 101 LYS A CA 1
ATOM 821 C C . LYS A 1 101 ? 4.736 -5.624 12.340 1.00 73.06 101 LYS A C 1
ATOM 823 O O . LYS A 1 101 ? 3.904 -6.404 12.801 1.00 73.06 101 LYS A O 1
ATOM 828 N N . LYS A 1 102 ? 5.862 -5.337 13.003 1.00 68.19 102 LYS A N 1
ATOM 829 C CA . LYS A 1 102 ? 6.119 -5.833 14.369 1.00 68.19 102 LYS A CA 1
ATOM 830 C C . LYS A 1 102 ? 5.008 -5.449 15.353 1.00 68.19 102 LYS A C 1
ATOM 832 O O . LYS A 1 102 ? 4.673 -6.251 16.217 1.00 68.19 102 LYS A O 1
ATOM 837 N N . GLU A 1 103 ? 4.385 -4.287 15.171 1.00 62.16 103 GLU A N 1
ATOM 838 C CA . GLU A 1 103 ? 3.277 -3.815 16.010 1.00 62.16 103 GLU A CA 1
ATOM 839 C C . GLU A 1 103 ? 1.945 -4.520 15.713 1.00 62.16 103 GLU A C 1
ATOM 841 O O . GLU A 1 103 ? 1.035 -4.472 16.532 1.00 62.16 103 GLU A O 1
ATOM 846 N N . TRP A 1 104 ? 1.806 -5.208 14.572 1.00 64.19 104 TRP A N 1
ATOM 847 C CA . TRP A 1 104 ? 0.580 -5.949 14.252 1.00 64.19 104 TRP A CA 1
ATOM 848 C C . TRP A 1 104 ? 0.371 -7.162 15.166 1.00 64.19 104 TRP A C 1
ATOM 850 O O . TRP A 1 104 ? -0.769 -7.482 15.502 1.00 64.19 104 TRP A O 1
ATOM 860 N N . ARG A 1 105 ? 1.468 -7.841 15.535 1.00 56.44 105 ARG A N 1
ATOM 861 C CA . ARG A 1 105 ? 1.461 -9.052 16.374 1.00 56.44 105 ARG A CA 1
ATOM 862 C 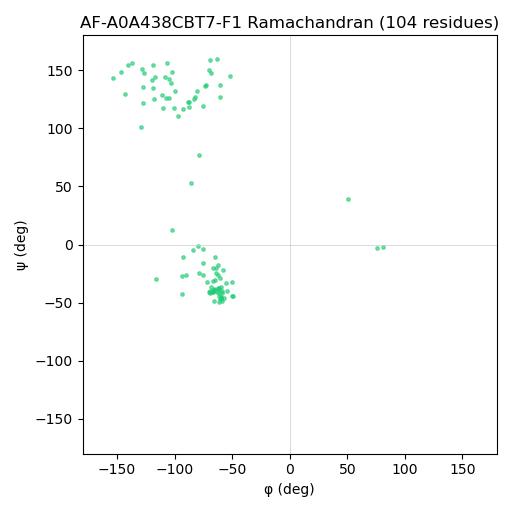C . ARG A 1 105 ? 1.420 -8.760 17.879 1.00 56.44 105 ARG A C 1
ATOM 864 O O . ARG A 1 105 ? 1.344 -9.719 18.642 1.00 56.44 105 ARG A O 1
ATOM 871 N N . MET A 1 106 ? 1.498 -7.486 18.273 1.00 47.22 106 MET A N 1
ATOM 872 C CA . MET A 1 106 ? 1.322 -7.033 19.656 1.00 47.22 106 MET A CA 1
ATOM 873 C C . MET A 1 106 ? -0.123 -6.615 19.926 1.00 47.22 106 MET A C 1
ATOM 875 O O . MET A 1 106 ? -0.764 -5.999 19.029 1.00 47.22 106 MET A O 1
#

Foldseek 3Di:
DADLFKAKDWDWDQDPNDTDTDDIDMDTDDPVLSPDDPLSVVLVNVLVVCVVCVVVQPPDAEEAEDQDPCNVVLLVDPPDDPVSVVSSVSVVNGNYDYDYNVVVVD

Solvent-accessible surface area (backbone atoms only — not comparable to full-atom values): 6585 Å² total; per-residue (Å²): 130,82,55,79,52,41,45,76,48,72,48,62,49,72,58,96,88,42,82,42,79,76,43,80,47,73,46,76,51,52,75,77,56,47,74,44,52,74,65,58,46,52,52,51,43,52,56,47,48,49,67,74,41,35,90,76,48,66,97,41,85,42,78,46,68,39,95,53,74,67,53,64,55,55,71,70,48,83,93,48,61,73,69,52,49,56,51,45,55,62,56,65,76,46,60,66,45,84,42,56,41,76,61,70,84,100

Secondary structure (DSSP, 8-state):
---SSEEEEEEEEEETTEEEEEEEEEEEPPHHHHTS-HHHHHHHHHHHHHHHTHHHHTTS-EEEEES-THHHHHHH-S---HHHHHHHHHHHTS-EEEEEGGGGG-

InterPro domains:
  IPR041373 Reverse transcriptase, RNase H-like domain [PF17917] (3-94)
  IPR043502 DNA/RNA polymerase superfamily [SSF56672] (3-98)

Radius of gyration: 13.75 Å; Cα contacts (8 Å, |Δi|>4): 117; chains: 1; bounding box: 28×28×37 Å

Nearest PDB structures (foldseek):
  8r0s-assembly1_A  TM=8.859E-01  e=9.037E-06  Cauliflower mosaic virus
  4hkq-assembly1_A  TM=8.445E-01  e=5.701E-04  Xenotropic MuLV-related virus VP62
  4mh8-assembly1_A  TM=8.428E-01  e=2.573E-03  Moloney murine leukemia virus isolate Shinnick
  8wut-assembly1_E  TM=7.805E-01  e=9.421E-04  Moloney murine leukemia virus
  5dmq-assembly1_A  TM=8.522E-01  e=3.750E-03  Moloney murine leukemia virus isolate Shinnick